Protein AF-A0A819N0F7-F1 (afdb_monomer_lite)

pLDDT: mean 74.87, std 22.51, range [22.89, 94.5]

Foldseek 3Di:
DDPPPDPDDDDPDDPVRLVQQLDWPDDAQDQDPVLRGRWTGGNPWTQCCVVQVLQAHSKTWDADQQAWTWIDHVVQQFIDTDDDDGRDPDADRNHDPPCSVVSVVVSVCSVCVPDCPPPPPDVPDPDDDDDGPSGDDDDDD

Radius of gyration: 17.84 Å; chains: 1; bounding box: 55×42×37 Å

Sequence (141 aa):
MSDVDDYKYKRLLNEQILKVAIKSNTPENEIDLVLQLPTKFGMGFLLMDQNFPSLAPGIFGHTGAGGSVGFAAPAKNFSFAYVMNRIETDTQSGIDVRYKSMLIKIADVLNNNNSSFHRRLSPYLFIFCSIVFLYQFPSSP

InterPro domains:
  IPR001466 Beta-lactamase-related [PF00144] (31-88)
  IPR012338 Beta-lactamase/transpeptidase-like [G3DSA:3.40.710.10] (2-113)
  IPR012338 Beta-lactamase/transpeptidase-like [SSF56601] (11-90)
  IPR052907 Beta-lactamase/esterase domain-containing protein [PTHR43319] (13-112)

Organism: NCBI:txid392030

Structure (mmCIF, N/CA/C/O backbone):
data_AF-A0A819N0F7-F1
#
_entry.id   AF-A0A819N0F7-F1
#
loop_
_atom_site.group_PDB
_atom_site.id
_atom_site.type_symbol
_atom_site.label_atom_id
_atom_site.label_alt_id
_atom_site.label_comp_id
_atom_site.label_asym_id
_atom_site.label_entity_id
_atom_site.label_seq_id
_atom_site.pdbx_PDB_ins_code
_atom_site.Cartn_x
_atom_site.Cartn_y
_atom_site.Cartn_z
_atom_site.occupancy
_atom_site.B_iso_or_equiv
_atom_site.auth_seq_id
_atom_site.auth_comp_id
_atom_site.auth_asym_id
_atom_site.auth_atom_id
_atom_site.pdbx_PDB_model_num
ATOM 1 N N . MET A 1 1 ? -39.097 -16.631 -8.395 1.00 39.03 1 MET A N 1
ATOM 2 C CA . MET A 1 1 ? -37.950 -16.202 -9.220 1.00 39.03 1 MET A CA 1
ATOM 3 C C . MET A 1 1 ? -37.630 -14.774 -8.807 1.00 39.03 1 MET A C 1
ATOM 5 O O . MET A 1 1 ? -38.124 -13.838 -9.416 1.00 39.03 1 MET A O 1
ATOM 9 N N . SER A 1 2 ? -36.952 -14.604 -7.678 1.00 48.06 2 SER A N 1
ATOM 10 C CA . SER A 1 2 ? -36.713 -13.288 -7.082 1.00 48.06 2 SER A CA 1
ATOM 11 C C . SER A 1 2 ? -35.368 -13.317 -6.376 1.00 48.06 2 SER A C 1
ATOM 13 O O . SER A 1 2 ? -35.330 -13.447 -5.165 1.00 48.06 2 SER A O 1
ATOM 15 N N . ASP A 1 3 ? -34.293 -13.244 -7.153 1.00 45.25 3 ASP A N 1
ATOM 16 C CA . ASP A 1 3 ? -32.942 -13.008 -6.640 1.00 45.25 3 ASP A CA 1
ATOM 17 C C . ASP A 1 3 ? -32.236 -12.054 -7.613 1.00 45.25 3 ASP A C 1
ATOM 19 O O . ASP A 1 3 ? -31.298 -12.403 -8.324 1.00 45.25 3 ASP A O 1
ATOM 23 N N . VAL A 1 4 ? -32.776 -10.838 -7.709 1.00 52.97 4 VAL A N 1
ATOM 24 C CA . VAL A 1 4 ? -32.067 -9.673 -8.250 1.00 52.97 4 VAL A CA 1
ATOM 25 C C . VAL A 1 4 ? -31.833 -8.747 -7.061 1.00 52.97 4 VAL A C 1
ATOM 27 O O . VAL A 1 4 ? -32.464 -7.703 -6.937 1.00 52.97 4 VAL A O 1
ATOM 30 N N . ASP A 1 5 ? -30.974 -9.176 -6.137 1.00 56.50 5 ASP A N 1
ATOM 31 C CA . ASP A 1 5 ? -30.411 -8.273 -5.137 1.00 56.50 5 ASP A CA 1
ATOM 32 C C . ASP A 1 5 ? -29.324 -7.440 -5.829 1.00 56.50 5 ASP A C 1
ATOM 34 O O . ASP A 1 5 ? -28.209 -7.904 -6.058 1.00 56.50 5 ASP A O 1
ATOM 38 N N . ASP A 1 6 ? -29.753 -6.256 -6.271 1.00 54.31 6 ASP A N 1
ATOM 39 C CA . ASP A 1 6 ? -29.156 -4.928 -6.082 1.00 54.31 6 ASP A CA 1
ATOM 40 C C . ASP A 1 6 ? -27.618 -4.810 -6.048 1.00 54.31 6 ASP A C 1
ATOM 42 O O . ASP A 1 6 ? -26.927 -5.587 -5.404 1.00 54.31 6 ASP A O 1
ATOM 46 N N . TYR A 1 7 ? -27.071 -3.757 -6.665 1.00 58.47 7 TYR A N 1
ATOM 47 C CA . TYR A 1 7 ? -25.644 -3.382 -6.774 1.00 58.47 7 TYR A CA 1
ATOM 48 C C . TYR A 1 7 ? -24.909 -3.138 -5.425 1.00 58.47 7 TYR A C 1
ATOM 50 O O . TYR A 1 7 ? -24.251 -2.117 -5.212 1.00 58.47 7 TYR A O 1
ATOM 58 N N . LYS A 1 8 ? -25.004 -4.067 -4.477 1.00 66.69 8 LYS A N 1
ATOM 59 C CA . LYS A 1 8 ? -24.558 -3.946 -3.097 1.00 66.69 8 LYS A CA 1
ATOM 60 C C . LYS A 1 8 ? -23.127 -4.449 -2.976 1.00 66.69 8 LYS A C 1
ATOM 62 O O . LYS A 1 8 ? -22.819 -5.621 -3.182 1.00 66.69 8 LYS A O 1
ATOM 67 N N . TYR A 1 9 ? -22.233 -3.542 -2.609 1.00 72.94 9 TYR A N 1
ATOM 68 C CA . TYR A 1 9 ? -20.862 -3.868 -2.237 1.00 72.94 9 TYR A CA 1
ATOM 69 C C . TYR A 1 9 ? -20.849 -4.886 -1.084 1.00 72.94 9 TYR A C 1
ATOM 71 O O . TYR A 1 9 ? -21.486 -4.698 -0.044 1.00 72.94 9 TYR A O 1
ATOM 79 N N . LYS A 1 10 ? -20.095 -5.977 -1.251 1.00 85.06 10 LYS A N 1
ATOM 80 C CA . LYS A 1 10 ? -19.885 -6.979 -0.201 1.00 85.06 10 LYS A CA 1
ATOM 81 C C . LYS A 1 10 ? -18.694 -6.565 0.658 1.00 85.06 10 LYS A C 1
ATOM 83 O O . LYS A 1 10 ? -17.564 -6.520 0.176 1.00 85.06 10 LYS A O 1
ATOM 88 N N . ARG A 1 11 ? -18.927 -6.284 1.943 1.00 85.00 11 ARG A N 1
ATOM 89 C CA . ARG A 1 11 ? -17.838 -6.032 2.899 1.00 85.00 11 ARG A CA 1
ATOM 90 C C . ARG A 1 11 ? -17.056 -7.332 3.113 1.00 85.00 11 ARG A C 1
ATOM 92 O O . ARG A 1 11 ? -17.605 -8.299 3.630 1.00 85.00 11 ARG A O 1
ATOM 99 N N . LEU A 1 12 ? -15.788 -7.340 2.698 1.00 88.75 12 LEU A N 1
ATOM 100 C CA . LEU A 1 12 ? -14.906 -8.508 2.822 1.00 88.75 12 LEU A CA 1
ATOM 101 C C . LEU A 1 12 ? -14.245 -8.602 4.200 1.00 88.75 12 LEU A C 1
ATOM 103 O O . LEU A 1 12 ? -14.126 -9.689 4.753 1.00 88.75 12 LEU A O 1
ATOM 107 N N . LEU A 1 13 ? -13.843 -7.461 4.763 1.00 87.12 13 LEU A N 1
ATOM 108 C CA . LEU A 1 13 ? -13.222 -7.367 6.082 1.00 87.12 13 LEU A CA 1
ATOM 109 C C . LEU A 1 13 ? -14.091 -6.496 6.985 1.00 87.12 13 LEU A C 1
ATOM 111 O O . LEU A 1 13 ? -14.512 -5.406 6.589 1.00 87.12 13 LEU A O 1
ATOM 115 N N . ASN A 1 14 ? -14.361 -6.963 8.204 1.00 90.19 14 ASN A N 1
ATOM 116 C CA . ASN A 1 14 ? -14.921 -6.098 9.239 1.00 90.19 14 ASN A CA 1
ATOM 117 C C . ASN A 1 14 ? -13.823 -5.169 9.797 1.00 90.19 14 ASN A C 1
ATOM 119 O O . ASN A 1 14 ? -12.633 -5.385 9.573 1.00 90.19 14 ASN A O 1
ATOM 123 N N . GLU A 1 15 ? -14.209 -4.127 10.529 1.00 89.00 15 GLU A N 1
ATOM 124 C CA . GLU A 1 15 ? -13.257 -3.122 11.026 1.00 89.00 15 GLU A CA 1
ATOM 125 C C . GLU A 1 15 ? -12.253 -3.668 12.040 1.00 89.00 15 GLU A C 1
ATOM 127 O O . GLU A 1 15 ? -11.120 -3.194 12.093 1.00 89.00 15 GLU A O 1
ATOM 132 N N . GLN A 1 16 ? -12.641 -4.668 12.831 1.00 93.19 16 GLN A N 1
ATOM 133 C CA . GLN A 1 16 ? -11.745 -5.297 13.799 1.00 93.19 16 GLN A CA 1
ATOM 134 C C . GLN A 1 16 ? -10.633 -6.065 13.077 1.00 93.19 16 GLN A C 1
ATOM 136 O O . GLN A 1 16 ? -9.457 -5.834 13.343 1.00 93.19 16 GLN A O 1
ATOM 141 N N . ILE A 1 17 ? -10.996 -6.908 12.108 1.00 92.81 17 ILE A N 1
ATOM 142 C CA . ILE A 1 17 ? -10.055 -7.669 11.280 1.00 92.81 17 ILE A CA 1
ATOM 143 C C . ILE A 1 17 ? -9.194 -6.717 10.456 1.00 92.81 17 ILE A C 1
ATOM 145 O O . ILE A 1 17 ? -7.988 -6.923 10.377 1.00 92.81 17 ILE A O 1
ATOM 149 N N . LEU A 1 18 ? -9.776 -5.653 9.896 1.00 90.88 18 LEU A N 1
ATOM 150 C CA . LEU A 1 18 ? -9.023 -4.647 9.153 1.00 90.88 18 LEU A CA 1
ATOM 151 C C . LEU A 1 18 ? -7.925 -4.024 10.022 1.00 90.88 18 LEU A C 1
ATOM 153 O O . LEU A 1 18 ? -6.773 -3.996 9.605 1.00 90.88 18 LEU A O 1
ATOM 157 N N . LYS A 1 19 ? -8.253 -3.590 11.247 1.00 92.06 19 LYS A N 1
ATOM 158 C CA . LYS A 1 19 ? -7.274 -3.016 12.187 1.00 92.06 19 LYS A CA 1
ATOM 159 C C . LYS A 1 19 ? -6.146 -3.990 12.527 1.00 92.06 19 LYS A C 1
ATOM 161 O O . LYS A 1 19 ? -5.002 -3.564 12.643 1.00 92.06 19 LYS A O 1
ATOM 166 N N . VAL A 1 20 ? -6.452 -5.280 12.676 1.00 94.50 20 VAL A N 1
ATOM 167 C CA . VAL A 1 20 ? -5.429 -6.311 12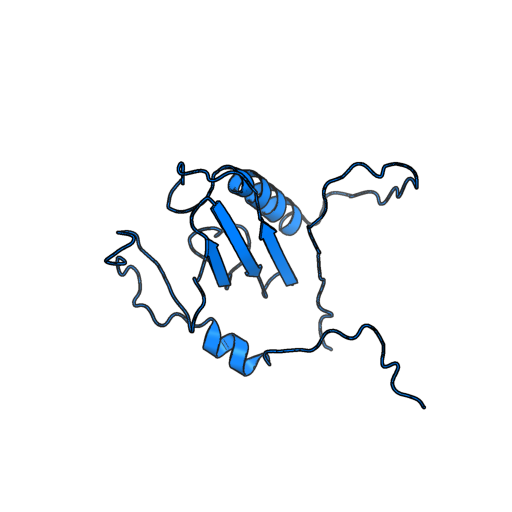.916 1.00 94.50 20 VAL A CA 1
ATOM 168 C C . VAL A 1 20 ? -4.583 -6.539 11.661 1.00 94.50 20 VAL A C 1
ATOM 170 O O . VAL A 1 20 ? -3.367 -6.655 11.762 1.00 94.50 20 VAL A O 1
ATOM 173 N N . ALA A 1 21 ? -5.195 -6.552 10.476 1.00 92.44 21 ALA A N 1
ATOM 174 C CA . ALA A 1 21 ? -4.509 -6.801 9.210 1.00 92.44 21 ALA A CA 1
ATOM 175 C C . ALA A 1 21 ? -3.529 -5.691 8.815 1.00 92.44 21 ALA A C 1
ATOM 177 O O . ALA A 1 21 ? -2.482 -5.987 8.246 1.00 92.44 21 ALA A O 1
ATOM 178 N N . ILE A 1 22 ? -3.840 -4.435 9.140 1.00 92.69 22 ILE A N 1
ATOM 179 C CA . ILE A 1 22 ? -3.002 -3.273 8.799 1.00 92.69 22 ILE A CA 1
ATOM 180 C C . ILE A 1 22 ? -2.014 -2.894 9.908 1.00 92.69 22 ILE A C 1
ATOM 182 O O . ILE A 1 22 ? -1.285 -1.914 9.780 1.00 92.69 22 ILE A O 1
ATOM 186 N N . LYS A 1 23 ? -1.988 -3.635 11.021 1.00 93.38 23 LYS A N 1
ATOM 187 C CA . LYS A 1 23 ? -1.005 -3.417 12.083 1.00 93.38 23 LYS A CA 1
ATOM 188 C C . LYS A 1 23 ? 0.375 -3.862 11.595 1.00 93.38 23 LYS A C 1
ATOM 190 O O . LYS A 1 23 ? 0.502 -4.959 11.060 1.00 93.38 23 LYS A O 1
ATOM 195 N N . SER A 1 24 ? 1.402 -3.037 11.823 1.00 93.75 24 SER A N 1
ATOM 196 C CA . SER A 1 24 ? 2.788 -3.408 11.506 1.00 93.75 24 SER A CA 1
ATOM 197 C C . SER A 1 24 ? 3.199 -4.649 12.294 1.00 93.75 24 SER A C 1
ATOM 199 O O . SER A 1 24 ? 3.138 -4.653 13.525 1.00 93.75 24 SER A O 1
ATOM 201 N N . ASN A 1 25 ? 3.635 -5.673 11.569 1.00 93.25 25 ASN A N 1
ATOM 202 C CA . ASN A 1 25 ? 4.281 -6.870 12.100 1.00 93.25 25 ASN A CA 1
ATOM 203 C C . ASN A 1 25 ? 5.807 -6.814 11.934 1.00 93.25 25 ASN A C 1
ATOM 205 O O . ASN A 1 25 ? 6.508 -7.683 12.444 1.00 93.25 25 ASN A O 1
ATOM 209 N N . THR A 1 26 ? 6.315 -5.788 11.250 1.00 91.12 26 THR A N 1
ATOM 210 C CA . THR A 1 26 ? 7.745 -5.503 11.126 1.00 91.12 26 THR A CA 1
ATOM 211 C C . THR A 1 26 ? 8.192 -4.540 12.238 1.00 91.12 26 THR A C 1
ATOM 213 O O . THR A 1 26 ? 7.488 -3.546 12.482 1.00 91.12 26 THR A O 1
ATOM 216 N N . PRO A 1 27 ? 9.326 -4.805 12.914 1.00 90.06 27 PRO A N 1
ATOM 217 C CA . PRO A 1 27 ? 10.041 -3.846 13.750 1.00 90.06 27 PRO A CA 1
ATOM 218 C C . PRO A 1 27 ? 10.239 -2.470 13.096 1.00 90.06 27 PRO A C 1
ATOM 220 O O . PRO A 1 27 ? 10.319 -2.321 11.875 1.00 90.06 27 PRO A O 1
ATOM 223 N N . GLU A 1 28 ? 10.321 -1.425 13.920 1.00 87.38 28 GLU A N 1
ATOM 224 C CA . GLU A 1 28 ? 10.563 -0.076 13.410 1.00 87.38 28 GLU A CA 1
ATOM 225 C C . GLU A 1 28 ? 11.963 0.060 12.808 1.00 87.38 28 GLU A C 1
ATOM 227 O O . GLU A 1 28 ? 12.951 -0.359 13.405 1.00 87.38 28 GLU A O 1
ATOM 232 N N . ASN A 1 29 ? 12.031 0.702 11.638 1.00 85.31 29 ASN A N 1
ATOM 233 C CA . ASN A 1 29 ? 13.262 0.973 10.889 1.00 85.31 29 ASN A CA 1
ATOM 234 C C . ASN A 1 29 ? 14.076 -0.276 10.515 1.00 85.31 29 ASN A C 1
ATOM 236 O O . ASN A 1 29 ? 15.259 -0.159 10.196 1.00 85.31 29 ASN A O 1
ATOM 240 N N . GLU A 1 30 ? 13.453 -1.456 10.514 1.00 90.12 30 GLU A N 1
ATOM 241 C CA . GLU A 1 30 ? 14.076 -2.654 9.966 1.00 90.12 30 GLU A CA 1
ATOM 242 C C . GLU A 1 30 ? 14.267 -2.504 8.456 1.00 90.12 30 GLU A C 1
ATOM 244 O O . GLU A 1 30 ? 13.356 -2.100 7.728 1.00 90.12 30 GLU A O 1
ATOM 249 N N . ILE A 1 31 ? 15.476 -2.819 7.996 1.00 91.31 31 ILE A N 1
ATOM 250 C CA . ILE A 1 31 ? 15.811 -2.841 6.578 1.00 91.31 31 ILE A CA 1
ATOM 251 C C . ILE A 1 31 ? 15.371 -4.182 6.009 1.00 91.31 31 ILE A C 1
ATOM 253 O O . ILE A 1 31 ? 15.839 -5.232 6.446 1.00 91.31 31 ILE A O 1
ATOM 257 N N . ASP A 1 32 ? 14.502 -4.137 5.005 1.00 89.94 32 ASP A N 1
ATOM 258 C CA . ASP A 1 32 ? 14.133 -5.328 4.254 1.00 89.94 32 ASP A CA 1
ATOM 259 C C . ASP A 1 32 ? 15.371 -5.878 3.528 1.00 89.94 32 ASP A C 1
ATOM 261 O O . ASP A 1 32 ? 16.045 -5.159 2.789 1.00 89.94 32 ASP A O 1
ATOM 265 N N . LEU A 1 33 ? 15.691 -7.155 3.742 1.00 92.50 33 LEU A N 1
ATOM 266 C CA . LEU A 1 33 ? 16.905 -7.777 3.201 1.00 92.50 33 LEU A CA 1
ATOM 267 C C . LEU A 1 33 ? 16.897 -7.917 1.672 1.00 92.50 33 LEU A C 1
ATOM 269 O O . LEU A 1 33 ? 17.956 -8.094 1.072 1.00 92.50 33 LEU A O 1
ATOM 273 N N . VAL A 1 34 ? 15.733 -7.860 1.030 1.00 89.81 34 VAL A N 1
ATOM 274 C CA . VAL A 1 34 ? 15.606 -7.971 -0.427 1.00 89.81 34 VAL A CA 1
ATOM 275 C C . VAL A 1 34 ? 15.525 -6.585 -1.051 1.00 89.81 34 VAL A C 1
ATOM 277 O O . VAL A 1 34 ? 16.267 -6.285 -1.983 1.00 89.81 34 VAL A O 1
ATOM 280 N N . LEU A 1 35 ? 14.654 -5.725 -0.525 1.00 85.25 35 LEU A N 1
ATOM 281 C CA . LEU A 1 35 ? 14.444 -4.372 -1.042 1.00 85.25 35 LEU A CA 1
ATOM 282 C C . LEU A 1 35 ? 15.540 -3.392 -0.607 1.00 85.25 35 LEU A C 1
ATOM 284 O O . LEU A 1 35 ? 15.666 -2.328 -1.209 1.00 85.25 35 LEU A O 1
ATOM 288 N N . GLN A 1 36 ? 16.325 -3.742 0.417 1.00 89.38 36 GLN A N 1
ATOM 289 C CA . GLN A 1 36 ? 17.420 -2.938 0.976 1.00 89.38 36 GLN A CA 1
ATOM 290 C C . GLN A 1 36 ? 16.969 -1.540 1.435 1.00 89.38 36 GLN A C 1
ATOM 292 O O . GLN A 1 36 ? 17.735 -0.577 1.427 1.00 89.38 36 GLN A O 1
ATOM 297 N N . LEU A 1 37 ? 15.703 -1.422 1.844 1.00 86.75 37 LEU A N 1
ATOM 298 C CA . LEU A 1 37 ? 15.059 -0.183 2.274 1.00 86.75 37 LEU A CA 1
ATOM 299 C C . LEU A 1 37 ? 14.18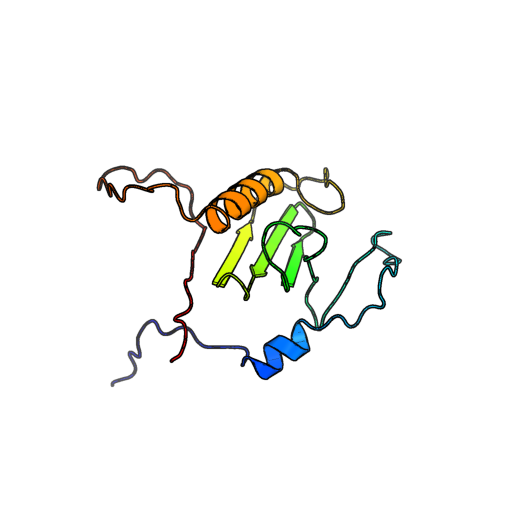7 -0.443 3.513 1.00 86.75 37 LEU A C 1
ATOM 301 O O . LEU A 1 37 ? 13.649 -1.549 3.652 1.00 86.75 37 LEU A O 1
ATOM 305 N N . PRO A 1 38 ? 13.996 0.557 4.398 1.00 88.88 38 PRO A N 1
ATOM 306 C CA . PRO A 1 38 ? 13.047 0.444 5.497 1.00 88.88 38 PRO A CA 1
ATOM 307 C C . PRO A 1 38 ? 11.645 0.180 4.950 1.00 88.88 38 PRO A C 1
ATOM 309 O O . PRO A 1 38 ? 11.105 0.998 4.204 1.00 88.88 38 PRO A O 1
ATOM 312 N N . THR A 1 39 ? 11.064 -0.964 5.303 1.00 88.56 39 THR A N 1
ATOM 313 C CA . THR A 1 39 ? 9.766 -1.392 4.771 1.00 88.56 39 THR A CA 1
ATOM 314 C C . THR A 1 39 ? 8.922 -1.963 5.901 1.00 88.56 39 THR A C 1
ATOM 316 O O . THR A 1 39 ? 9.422 -2.711 6.734 1.00 88.56 39 THR A O 1
ATOM 319 N N . LYS A 1 40 ? 7.636 -1.600 5.959 1.00 92.69 40 LYS A N 1
ATOM 320 C CA . LYS A 1 40 ? 6.712 -2.066 7.000 1.00 92.69 40 LYS A CA 1
ATOM 321 C C . LYS A 1 40 ? 5.609 -2.918 6.391 1.00 92.69 40 LYS A C 1
ATOM 323 O O . LYS A 1 40 ? 4.925 -2.472 5.470 1.00 92.69 40 LYS A O 1
ATOM 328 N N . PHE A 1 41 ? 5.388 -4.105 6.947 1.00 92.12 41 PHE A N 1
ATOM 329 C CA . PHE A 1 41 ? 4.338 -5.014 6.497 1.00 92.12 41 PHE A CA 1
ATOM 330 C C . PHE A 1 41 ? 3.309 -5.292 7.590 1.00 92.12 41 PHE A C 1
ATOM 332 O O . PHE A 1 41 ? 3.645 -5.469 8.761 1.00 92.12 41 PHE A O 1
ATOM 339 N N . GLY A 1 42 ? 2.043 -5.352 7.182 1.00 92.69 42 GLY A N 1
ATOM 340 C CA . GLY A 1 42 ? 0.960 -5.964 7.945 1.00 92.69 42 GLY A CA 1
ATOM 341 C C . GLY A 1 42 ? 0.739 -7.421 7.534 1.00 92.69 42 GLY A C 1
ATOM 342 O O . GLY A 1 42 ? 1.638 -8.095 7.030 1.00 92.69 42 GLY A O 1
ATOM 343 N N . MET A 1 43 ? -0.479 -7.930 7.708 1.00 93.06 43 MET A N 1
ATOM 344 C CA . MET A 1 43 ? -0.853 -9.271 7.244 1.00 93.06 43 MET A CA 1
ATOM 345 C C . MET A 1 43 ? -1.177 -9.255 5.744 1.00 93.06 43 MET A C 1
ATOM 347 O O . MET A 1 43 ? -2.337 -9.149 5.353 1.00 93.06 43 MET A O 1
ATOM 351 N N . GLY A 1 44 ? -0.140 -9.339 4.907 1.00 89.56 44 GLY A N 1
ATOM 352 C CA . GLY A 1 44 ? -0.272 -9.372 3.443 1.00 89.56 44 GLY A CA 1
ATOM 353 C C . GLY A 1 44 ? -0.396 -7.998 2.774 1.00 89.56 44 GLY A C 1
ATOM 354 O O . GLY A 1 44 ? -0.638 -7.927 1.573 1.00 89.56 44 GLY A O 1
ATOM 355 N N . PHE A 1 45 ? -0.209 -6.914 3.530 1.00 93.12 45 PHE A N 1
ATOM 356 C CA . PHE A 1 45 ? -0.227 -5.544 3.021 1.00 93.12 45 PHE A CA 1
ATOM 357 C C . PHE A 1 45 ? 1.103 -4.848 3.287 1.00 93.12 45 PHE A C 1
ATOM 359 O O . PHE A 1 45 ? 1.654 -4.950 4.383 1.00 93.12 45 PHE A O 1
ATOM 366 N N . LEU A 1 46 ? 1.568 -4.083 2.307 1.00 92.56 46 LEU A N 1
ATOM 367 C CA . LEU A 1 46 ? 2.603 -3.077 2.482 1.00 92.56 46 LEU A CA 1
ATOM 368 C C . LEU A 1 46 ? 1.981 -1.841 3.148 1.00 92.56 46 LEU A C 1
ATOM 370 O O . LEU A 1 46 ? 0.977 -1.310 2.661 1.00 92.56 46 LEU A O 1
ATOM 374 N N . LEU A 1 47 ? 2.570 -1.387 4.254 1.00 92.56 47 LEU A N 1
ATOM 375 C CA . LEU A 1 47 ? 2.164 -0.169 4.952 1.00 92.56 47 LEU A CA 1
ATOM 376 C C . LEU A 1 47 ? 2.927 1.015 4.363 1.00 92.56 47 LEU A C 1
ATOM 378 O O . LEU A 1 47 ? 4.146 1.111 4.483 1.00 92.56 47 LEU A O 1
ATOM 382 N N . MET A 1 48 ? 2.197 1.911 3.705 1.00 88.12 48 MET A N 1
ATOM 383 C CA . MET A 1 48 ? 2.764 2.968 2.859 1.00 88.12 48 MET A CA 1
ATOM 384 C C . MET A 1 48 ? 2.781 4.342 3.539 1.00 88.12 48 MET A C 1
ATOM 386 O O . MET A 1 48 ? 2.935 5.365 2.871 1.00 88.12 48 MET A O 1
ATOM 390 N N . ASP A 1 49 ? 2.631 4.385 4.863 1.00 83.00 49 ASP A N 1
ATOM 391 C CA . ASP A 1 49 ? 2.603 5.630 5.641 1.00 83.00 49 ASP A CA 1
ATOM 392 C C . ASP A 1 49 ? 3.861 6.483 5.426 1.00 83.00 49 ASP A C 1
ATOM 394 O O . ASP A 1 49 ? 3.789 7.706 5.335 1.00 83.00 49 ASP A O 1
ATOM 398 N N . GLN A 1 50 ? 5.021 5.833 5.295 1.00 81.50 50 GLN A N 1
ATOM 399 C CA . GLN A 1 50 ? 6.297 6.509 5.043 1.00 81.50 50 GLN A CA 1
ATOM 400 C C . GLN A 1 50 ? 6.451 6.957 3.584 1.00 81.50 50 GLN A C 1
ATOM 402 O O . GLN A 1 50 ? 7.139 7.938 3.309 1.00 81.50 50 GLN A O 1
ATOM 407 N N . ASN A 1 51 ? 5.797 6.267 2.647 1.00 81.94 51 ASN A N 1
ATOM 408 C CA . ASN A 1 51 ? 5.830 6.592 1.223 1.00 81.94 51 ASN A CA 1
ATOM 409 C C . ASN A 1 51 ? 4.951 7.811 0.903 1.00 81.94 51 ASN A C 1
ATOM 411 O O . ASN A 1 51 ? 5.306 8.615 0.040 1.00 81.94 51 ASN A O 1
ATOM 415 N N . PHE A 1 52 ? 3.820 7.960 1.605 1.00 82.38 52 PHE A N 1
ATOM 416 C CA . PHE A 1 52 ? 2.836 9.024 1.374 1.00 82.38 52 PHE A CA 1
ATOM 417 C C . PHE A 1 52 ? 2.387 9.720 2.673 1.00 82.38 52 PHE A C 1
ATOM 419 O O . PHE A 1 52 ? 1.187 9.773 2.956 1.00 82.38 52 PHE A O 1
ATOM 426 N N . PRO A 1 53 ? 3.311 10.329 3.440 1.00 81.81 53 PRO A N 1
ATOM 427 C CA . PRO A 1 53 ? 2.997 10.908 4.750 1.00 81.81 53 PRO A CA 1
ATOM 428 C C . PRO A 1 53 ? 1.966 12.044 4.677 1.00 81.81 53 PRO A C 1
ATOM 430 O O . PRO A 1 53 ? 1.195 12.258 5.607 1.00 81.81 53 PRO A O 1
ATOM 433 N N . SER A 1 54 ? 1.915 12.763 3.553 1.00 78.88 54 SER A N 1
ATOM 434 C CA . SER A 1 54 ? 0.981 13.873 3.328 1.00 78.88 54 SER A CA 1
ATOM 435 C C . SER A 1 54 ? -0.445 13.422 2.998 1.00 78.88 54 SER A C 1
ATOM 437 O O . SER A 1 54 ? -1.369 14.240 3.032 1.00 78.88 54 SER A O 1
ATOM 439 N N . LEU A 1 55 ? -0.643 12.147 2.641 1.00 81.94 55 LEU A N 1
ATOM 440 C CA . LEU A 1 55 ? -1.941 11.656 2.199 1.00 81.94 55 LEU A CA 1
ATOM 441 C C . LEU A 1 55 ? -2.833 11.319 3.391 1.00 81.94 55 LEU A C 1
ATOM 443 O O . LEU A 1 55 ? -3.882 11.935 3.521 1.00 81.94 55 LEU A O 1
ATOM 447 N N . ALA A 1 56 ? -2.455 10.376 4.249 1.00 81.56 56 ALA A N 1
ATOM 448 C CA . ALA A 1 56 ? -3.201 9.991 5.448 1.00 81.56 56 ALA A CA 1
ATOM 449 C C . ALA A 1 56 ? -2.353 9.045 6.317 1.00 81.56 56 ALA A C 1
ATOM 451 O O . ALA A 1 56 ? -1.476 8.377 5.779 1.00 81.56 56 ALA A O 1
ATOM 452 N N . PRO A 1 57 ? -2.629 8.920 7.625 1.00 85.62 57 PRO A N 1
ATOM 453 C CA . PRO A 1 57 ? -2.105 7.813 8.417 1.00 85.62 57 PRO A CA 1
ATOM 454 C C . PRO A 1 57 ? -2.874 6.507 8.143 1.00 85.62 57 PRO A C 1
ATOM 456 O O . PRO A 1 57 ? -4.077 6.527 7.862 1.00 85.62 57 PRO A O 1
ATOM 459 N N . GLY A 1 58 ? -2.199 5.368 8.297 1.00 86.56 58 GLY A N 1
ATOM 460 C CA . GLY A 1 58 ? -2.772 4.028 8.167 1.00 86.56 58 GLY A CA 1
ATOM 461 C C . GLY A 1 58 ? -3.020 3.597 6.721 1.00 86.56 58 GLY A C 1
ATOM 462 O O . GLY A 1 58 ? -4.009 2.913 6.451 1.00 86.56 58 GLY A O 1
ATOM 463 N N . ILE A 1 59 ? -2.173 4.025 5.785 1.00 91.31 59 ILE A N 1
ATOM 464 C CA . ILE A 1 59 ? -2.258 3.640 4.376 1.00 91.31 59 ILE A CA 1
ATOM 465 C C . ILE A 1 59 ? -1.711 2.229 4.209 1.00 91.31 59 ILE A C 1
ATOM 467 O O . ILE A 1 59 ? -0.568 1.940 4.563 1.00 91.31 59 ILE A O 1
ATOM 471 N N . PHE A 1 60 ? -2.510 1.363 3.594 1.00 93.12 60 PHE A N 1
ATOM 472 C CA . PHE A 1 60 ? -2.132 -0.022 3.338 1.00 93.12 60 PHE A CA 1
ATOM 473 C C . PHE A 1 60 ? -2.476 -0.430 1.904 1.00 93.12 60 PHE A C 1
ATOM 475 O O . PHE A 1 60 ? -3.477 0.014 1.336 1.00 93.12 60 PHE A O 1
ATOM 482 N N . GLY A 1 61 ? -1.647 -1.283 1.309 1.00 92.69 61 GLY A N 1
ATOM 483 C CA . GLY A 1 61 ? -1.810 -1.700 -0.079 1.00 92.69 61 GLY A CA 1
ATOM 484 C C . GLY A 1 61 ? -0.657 -2.556 -0.582 1.00 92.69 61 GLY A C 1
ATOM 485 O O . GLY A 1 61 ? -0.062 -3.306 0.184 1.00 92.69 61 GLY A O 1
ATOM 486 N N . HIS A 1 62 ? -0.331 -2.438 -1.869 1.00 92.75 62 HIS A N 1
ATOM 487 C CA . HIS A 1 62 ? 0.875 -3.025 -2.450 1.00 92.75 62 HIS A CA 1
ATOM 488 C C . HIS A 1 62 ? 1.327 -2.279 -3.718 1.00 92.75 62 HIS A C 1
ATOM 490 O O . HIS A 1 62 ? 0.498 -1.797 -4.495 1.00 92.75 62 HIS A O 1
ATOM 496 N N . THR A 1 63 ? 2.641 -2.201 -3.943 1.00 90.00 63 THR A N 1
ATOM 497 C CA . THR A 1 63 ? 3.243 -1.797 -5.226 1.00 90.00 63 THR A CA 1
ATOM 498 C C . THR A 1 63 ? 3.606 -3.037 -6.045 1.00 90.00 63 THR A C 1
ATOM 500 O O . THR A 1 63 ? 4.051 -4.044 -5.507 1.00 90.00 63 THR A O 1
ATOM 503 N N . GLY A 1 64 ? 3.384 -3.011 -7.352 1.00 88.00 64 GLY A N 1
ATOM 504 C CA . GLY A 1 64 ? 3.733 -4.103 -8.256 1.00 88.00 64 GLY A CA 1
ATOM 505 C C . GLY A 1 64 ? 4.974 -3.771 -9.072 1.00 88.00 64 GLY A C 1
ATOM 506 O O . GLY A 1 64 ? 5.197 -2.616 -9.449 1.00 88.00 64 GLY A O 1
ATOM 507 N N . ALA A 1 65 ? 5.765 -4.802 -9.371 1.00 85.31 65 ALA A N 1
ATOM 508 C CA . ALA A 1 65 ? 6.921 -4.676 -10.247 1.00 85.31 65 ALA A CA 1
ATOM 509 C C . ALA A 1 65 ? 6.517 -4.047 -11.591 1.00 85.31 65 ALA A C 1
ATOM 511 O O . ALA A 1 65 ? 5.515 -4.419 -12.202 1.00 85.31 65 ALA A O 1
ATOM 512 N N . GLY A 1 66 ? 7.299 -3.063 -12.028 1.00 85.50 66 GLY A N 1
ATOM 513 C CA . GLY A 1 66 ? 7.051 -2.280 -13.234 1.00 85.50 66 GLY A CA 1
ATOM 514 C C . GLY A 1 66 ? 6.236 -1.007 -13.032 1.00 85.50 66 GLY A C 1
ATOM 515 O O . GLY A 1 66 ? 6.169 -0.226 -13.984 1.00 85.50 66 GLY A O 1
ATOM 516 N N . GLY A 1 67 ? 5.666 -0.790 -11.832 1.00 88.25 67 GLY A N 1
ATOM 517 C CA . GLY A 1 67 ? 5.114 0.498 -11.384 1.00 88.25 67 GLY A CA 1
ATOM 518 C C . GLY A 1 67 ? 3.604 0.556 -11.115 1.00 88.25 67 GLY A C 1
ATOM 519 O O . GLY A 1 67 ? 3.033 1.644 -11.092 1.00 88.25 67 GLY A O 1
ATOM 520 N N . SER A 1 68 ? 2.923 -0.584 -10.972 1.00 91.19 68 SER A N 1
ATOM 521 C CA . SER A 1 68 ? 1.501 -0.590 -10.615 1.00 91.19 68 SER A CA 1
ATOM 522 C C . SER A 1 68 ? 1.365 -0.355 -9.117 1.00 91.19 68 SER A C 1
ATOM 524 O O . SER A 1 68 ? 2.256 -0.705 -8.347 1.00 91.19 68 SER A O 1
ATOM 526 N N . VAL A 1 69 ? 0.244 0.183 -8.662 1.00 92.19 69 VAL A N 1
ATOM 527 C CA . VAL A 1 69 ? 0.002 0.338 -7.225 1.00 92.19 69 VAL A CA 1
ATOM 528 C C . VAL A 1 69 ? -1.482 0.248 -6.923 1.00 92.19 69 VAL A C 1
ATOM 530 O O . VAL A 1 69 ? -2.309 0.688 -7.716 1.00 92.19 69 VAL A O 1
ATOM 533 N N . GLY A 1 70 ? -1.822 -0.313 -5.770 1.00 92.62 70 GLY A N 1
ATOM 534 C CA . GLY A 1 70 ? -3.168 -0.276 -5.218 1.00 92.62 70 GLY A CA 1
ATOM 535 C C . GLY A 1 70 ? -3.096 -0.102 -3.711 1.00 92.62 70 GLY A C 1
ATOM 536 O O . GLY A 1 70 ? -2.382 -0.854 -3.052 1.00 92.62 70 GLY A O 1
ATOM 537 N N . PHE A 1 71 ? -3.805 0.880 -3.161 1.00 92.69 71 PHE A N 1
ATOM 538 C CA . PHE A 1 71 ? -3.860 1.099 -1.717 1.00 92.69 71 PH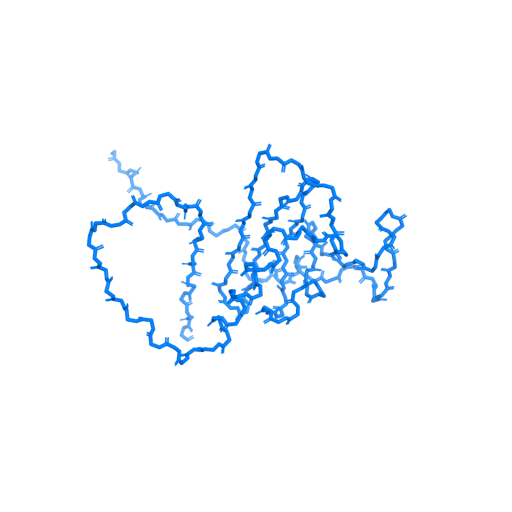E A CA 1
ATOM 539 C C . PHE A 1 71 ? -5.172 1.752 -1.272 1.00 92.69 71 PHE A C 1
ATOM 541 O O . PHE A 1 71 ? -5.914 2.342 -2.064 1.00 92.69 71 PHE A O 1
ATOM 548 N N . ALA A 1 72 ? -5.428 1.680 0.030 1.00 91.94 72 ALA A N 1
ATOM 549 C CA . ALA A 1 72 ? -6.521 2.363 0.700 1.00 91.94 72 ALA A CA 1
ATOM 550 C C . ALA A 1 72 ? -6.005 3.208 1.873 1.00 91.94 72 ALA A C 1
ATOM 552 O O . ALA A 1 72 ? -5.039 2.855 2.545 1.00 91.94 72 ALA A O 1
ATOM 553 N N . ALA A 1 73 ? -6.686 4.324 2.113 1.00 90.56 73 ALA A N 1
ATOM 554 C CA . ALA A 1 73 ? -6.463 5.274 3.191 1.00 90.56 73 ALA A CA 1
ATOM 555 C C . ALA A 1 73 ? -7.770 5.423 3.997 1.00 90.56 73 ALA A C 1
ATOM 557 O O . ALA A 1 73 ? -8.574 6.323 3.717 1.00 90.56 73 ALA A O 1
ATOM 558 N N . PRO A 1 74 ? -8.016 4.549 4.994 1.00 86.88 74 PRO A N 1
ATOM 559 C CA . PRO A 1 74 ? -9.258 4.547 5.769 1.00 86.88 74 PRO A CA 1
ATOM 560 C C . PRO A 1 74 ? -9.542 5.875 6.465 1.00 86.88 74 PRO A C 1
ATOM 562 O O . PRO A 1 74 ? -10.683 6.316 6.488 1.00 86.88 74 PRO A O 1
ATOM 565 N N . ALA A 1 75 ? -8.506 6.555 6.969 1.00 86.31 75 ALA A N 1
ATOM 566 C CA . ALA A 1 75 ? -8.656 7.826 7.679 1.00 86.31 75 ALA A CA 1
ATOM 567 C C . ALA A 1 75 ? -9.265 8.947 6.816 1.00 86.31 75 ALA A C 1
ATOM 569 O O . ALA A 1 75 ? -9.803 9.910 7.355 1.00 86.31 75 ALA A O 1
ATOM 570 N N . LYS A 1 76 ? -9.197 8.825 5.483 1.00 84.94 76 LYS A N 1
ATOM 571 C CA . LYS A 1 76 ? -9.766 9.787 4.531 1.00 84.94 76 LYS A CA 1
ATOM 572 C C . LYS A 1 76 ? -10.852 9.205 3.635 1.00 84.94 76 LYS A C 1
ATOM 574 O O . LYS A 1 76 ? -11.291 9.895 2.720 1.00 84.94 76 LYS A O 1
ATOM 579 N N . ASN A 1 77 ? -11.277 7.960 3.869 1.00 85.62 77 ASN A N 1
ATOM 580 C CA . ASN A 1 77 ? -12.208 7.253 2.986 1.00 85.62 77 ASN A CA 1
ATOM 581 C C . ASN A 1 77 ? -11.780 7.345 1.514 1.00 85.62 77 ASN A C 1
ATOM 583 O O . ASN A 1 77 ? -12.564 7.675 0.630 1.00 85.62 77 ASN A O 1
ATOM 587 N N . PHE A 1 78 ? -10.493 7.118 1.267 1.00 86.88 78 PHE A N 1
ATOM 588 C CA . PHE A 1 78 ? -9.899 7.261 -0.052 1.00 86.88 78 PHE A CA 1
ATOM 589 C C . PHE A 1 78 ? -9.209 5.962 -0.450 1.00 86.88 78 PHE A C 1
ATOM 591 O O . PHE A 1 78 ? -8.565 5.312 0.369 1.00 86.88 78 PHE A O 1
ATOM 598 N N . SER A 1 79 ? -9.322 5.587 -1.717 1.00 90.62 79 SER A N 1
ATOM 599 C CA . SER A 1 79 ? -8.603 4.456 -2.296 1.00 90.62 79 SER A CA 1
ATOM 600 C C . SER A 1 79 ? -8.073 4.843 -3.662 1.00 90.62 79 SER A C 1
ATOM 602 O O . SER A 1 79 ? -8.731 5.579 -4.399 1.00 90.62 79 SER A O 1
ATOM 604 N N . PHE A 1 80 ? -6.905 4.321 -4.010 1.00 92.19 80 PHE A N 1
ATOM 605 C CA . PHE A 1 80 ? -6.246 4.617 -5.269 1.00 92.19 80 PHE A CA 1
ATOM 606 C C . PHE A 1 80 ? -5.683 3.345 -5.882 1.00 92.19 80 PHE A C 1
ATOM 608 O O . PHE A 1 80 ? -5.112 2.506 -5.185 1.00 92.19 80 PHE A O 1
ATOM 615 N N . ALA A 1 81 ? -5.823 3.230 -7.198 1.00 93.38 81 ALA A N 1
ATOM 616 C CA . ALA A 1 81 ? -5.187 2.189 -7.977 1.00 93.38 81 ALA A CA 1
ATOM 617 C C . ALA A 1 81 ? -4.653 2.785 -9.277 1.00 93.38 81 ALA A C 1
ATOM 619 O O . ALA A 1 81 ? -5.326 3.579 -9.932 1.00 93.38 81 ALA A O 1
ATOM 620 N N . TYR A 1 82 ? -3.449 2.377 -9.651 1.00 92.25 82 TYR A N 1
ATOM 621 C CA . TYR A 1 82 ? -2.818 2.733 -10.907 1.00 92.25 82 TYR A CA 1
ATOM 622 C C . TYR A 1 82 ? -2.249 1.475 -11.555 1.00 92.25 82 TYR A C 1
ATOM 624 O O . TYR A 1 82 ? -1.512 0.704 -10.935 1.00 92.25 82 TYR A O 1
ATOM 632 N N . VAL A 1 83 ? -2.622 1.283 -12.815 1.00 93.56 83 VAL A N 1
ATOM 633 C CA . VAL A 1 83 ? -2.197 0.178 -13.672 1.00 93.56 83 VAL A CA 1
ATOM 634 C C . VAL A 1 83 ? -1.790 0.741 -15.023 1.00 93.56 83 VAL A C 1
ATOM 636 O O . VAL A 1 83 ? -2.308 1.763 -15.474 1.00 93.56 83 VAL A O 1
ATOM 639 N N . MET A 1 84 ? -0.852 0.077 -15.678 1.00 91.44 84 MET A N 1
ATOM 640 C CA . MET A 1 84 ? -0.226 0.567 -16.895 1.00 91.44 84 MET A CA 1
ATOM 641 C C . MET A 1 84 ? 0.349 -0.598 -17.691 1.00 91.44 84 MET A C 1
ATOM 643 O O . MET A 1 84 ? 0.685 -1.643 -17.143 1.00 91.44 84 MET A O 1
ATOM 647 N N . ASN A 1 85 ? 0.480 -0.394 -19.000 1.00 93.19 85 ASN A N 1
ATOM 648 C CA . ASN A 1 85 ? 0.964 -1.416 -19.931 1.00 93.19 85 ASN A CA 1
ATOM 649 C C . ASN A 1 85 ? 2.458 -1.266 -20.276 1.00 93.19 85 ASN A C 1
ATOM 651 O O . ASN A 1 85 ? 3.009 -2.018 -21.070 1.00 93.19 85 ASN A O 1
ATOM 655 N N . ARG A 1 86 ? 3.124 -0.254 -19.712 1.00 89.06 86 ARG A N 1
ATOM 656 C CA . ARG A 1 86 ? 4.557 -0.026 -19.897 1.00 89.06 86 ARG A CA 1
ATOM 657 C C . ARG A 1 86 ? 5.254 -0.117 -18.552 1.00 89.06 86 ARG A C 1
ATOM 659 O O . ARG A 1 86 ? 4.988 0.701 -17.668 1.00 89.06 86 ARG A O 1
ATOM 666 N N . ILE A 1 87 ? 6.147 -1.094 -18.444 1.00 86.50 87 ILE A N 1
ATOM 667 C CA . ILE A 1 87 ? 7.057 -1.247 -17.312 1.00 86.50 87 ILE A CA 1
ATOM 668 C C . ILE A 1 87 ? 7.973 -0.028 -17.275 1.00 86.50 87 ILE A C 1
ATOM 670 O O . ILE A 1 87 ? 8.555 0.349 -18.293 1.00 86.50 87 ILE A O 1
ATOM 674 N N . GLU A 1 88 ? 8.062 0.577 -16.101 1.00 82.62 88 GLU A N 1
ATOM 675 C CA . GLU A 1 88 ? 9.088 1.550 -15.766 1.00 82.62 88 GLU A CA 1
ATOM 676 C C . GLU A 1 88 ? 9.964 0.949 -14.668 1.00 82.62 88 GLU A C 1
ATOM 678 O O . GLU A 1 88 ? 9.466 0.286 -13.754 1.00 82.62 88 GLU A O 1
ATOM 683 N N . THR A 1 89 ? 11.272 1.130 -14.801 1.00 77.75 89 THR A N 1
ATOM 684 C CA . THR A 1 89 ? 12.258 0.668 -13.816 1.00 77.75 89 THR A CA 1
ATOM 685 C C . THR A 1 89 ? 12.775 1.814 -12.964 1.00 77.75 89 THR A C 1
ATOM 687 O O . THR A 1 89 ? 13.325 1.569 -11.891 1.00 77.75 89 THR A O 1
ATOM 690 N N . ASP A 1 90 ? 12.588 3.054 -13.420 1.00 74.94 90 ASP A N 1
ATOM 691 C CA . ASP A 1 90 ? 12.907 4.231 -12.629 1.00 74.94 90 ASP A CA 1
ATOM 692 C C . ASP A 1 90 ? 11.895 4.397 -11.486 1.00 74.94 90 ASP A C 1
ATOM 694 O O . ASP A 1 90 ? 10.747 4.819 -11.666 1.00 74.94 90 ASP A O 1
ATOM 698 N N . THR A 1 91 ? 12.327 4.012 -10.287 1.00 73.06 91 THR A N 1
ATOM 699 C CA . THR A 1 91 ? 11.560 4.193 -9.057 1.00 73.06 91 THR A CA 1
ATOM 700 C C . THR A 1 91 ? 12.339 5.085 -8.106 1.00 73.06 91 THR A C 1
ATOM 702 O O . THR A 1 91 ? 13.524 4.880 -7.849 1.00 73.06 91 THR A O 1
ATOM 705 N N . GLN A 1 92 ? 11.657 6.068 -7.528 1.00 73.25 92 GLN A N 1
ATOM 706 C CA . GLN A 1 92 ? 12.232 6.912 -6.494 1.00 73.25 92 GLN A CA 1
ATOM 707 C C . GLN A 1 92 ? 11.813 6.357 -5.133 1.00 73.25 92 GLN A C 1
ATOM 709 O O . GLN A 1 92 ? 10.648 6.470 -4.749 1.00 73.25 92 GLN A O 1
ATOM 714 N N . SER A 1 93 ? 12.756 5.735 -4.420 1.00 71.00 93 SER A N 1
ATOM 715 C CA . SER A 1 93 ? 12.500 5.061 -3.134 1.00 71.00 93 SER A CA 1
ATOM 716 C C . SER A 1 93 ? 11.420 3.969 -3.231 1.00 71.00 93 SER A C 1
ATOM 718 O O . SER A 1 93 ? 10.548 3.871 -2.370 1.00 71.00 93 SER A O 1
ATOM 720 N N . GLY A 1 94 ? 11.432 3.187 -4.318 1.00 73.75 94 GLY A N 1
ATOM 721 C CA . GLY A 1 94 ? 10.451 2.120 -4.562 1.00 73.75 94 GLY A CA 1
ATOM 722 C C . GLY A 1 94 ? 9.071 2.603 -5.029 1.00 73.75 94 GLY A C 1
ATOM 723 O O . GLY A 1 94 ? 8.135 1.808 -5.098 1.00 73.75 94 GLY A O 1
ATOM 724 N N . ILE A 1 95 ? 8.927 3.894 -5.353 1.00 81.56 95 ILE A N 1
ATOM 725 C CA . ILE A 1 95 ? 7.687 4.501 -5.853 1.00 81.56 95 ILE A CA 1
ATOM 726 C C . ILE A 1 95 ? 7.878 4.922 -7.310 1.00 81.56 95 ILE A C 1
ATOM 728 O O . ILE A 1 95 ? 8.844 5.613 -7.637 1.00 81.56 95 ILE A O 1
ATOM 732 N N . ASP A 1 96 ? 6.934 4.565 -8.178 1.00 86.38 96 ASP A N 1
ATOM 733 C CA . ASP A 1 96 ? 6.944 5.016 -9.569 1.00 86.38 96 ASP A CA 1
ATOM 734 C C . ASP A 1 96 ? 6.675 6.528 -9.671 1.00 86.38 96 ASP A C 1
ATOM 736 O O . ASP A 1 96 ? 5.733 7.077 -9.082 1.00 86.38 96 ASP A O 1
ATOM 740 N N . VAL A 1 97 ? 7.496 7.212 -10.462 1.00 85.88 97 VAL A N 1
ATOM 741 C CA . VAL A 1 97 ? 7.436 8.667 -10.648 1.00 85.88 97 VAL A CA 1
ATOM 742 C C . VAL A 1 97 ? 6.131 9.146 -11.300 1.00 85.88 97 VAL A C 1
ATOM 744 O O . VAL A 1 97 ? 5.692 10.272 -11.042 1.00 85.88 97 VAL A O 1
ATOM 747 N N . ARG A 1 98 ? 5.469 8.301 -12.103 1.00 87.38 98 ARG A N 1
ATOM 748 C CA . ARG A 1 98 ? 4.285 8.658 -12.903 1.00 87.38 98 ARG A CA 1
ATOM 749 C C . ARG A 1 98 ? 3.080 8.969 -12.030 1.00 87.38 98 ARG A C 1
ATOM 751 O O . ARG A 1 98 ? 2.421 9.988 -12.237 1.00 87.38 98 ARG A O 1
ATOM 758 N N . TYR A 1 99 ? 2.813 8.136 -11.026 1.00 87.19 99 TYR A N 1
ATOM 759 C CA . TYR A 1 99 ? 1.692 8.363 -10.113 1.00 87.19 99 TYR A CA 1
ATOM 760 C C . TYR A 1 99 ? 2.083 9.196 -8.887 1.00 87.19 99 TYR A C 1
ATOM 762 O O . TYR A 1 99 ? 1.204 9.760 -8.237 1.00 87.19 99 TYR A O 1
ATOM 770 N N . LYS A 1 100 ? 3.379 9.350 -8.577 1.00 86.25 100 LYS A N 1
ATOM 771 C CA . LYS A 1 100 ? 3.839 10.164 -7.440 1.00 86.25 100 LYS A CA 1
ATOM 772 C C . LYS A 1 100 ? 3.322 11.603 -7.507 1.00 86.25 100 LYS A C 1
ATOM 774 O O . LYS A 1 100 ? 2.766 12.107 -6.534 1.00 86.25 100 LYS A O 1
ATOM 779 N N . SER A 1 101 ? 3.456 12.251 -8.666 1.00 83.50 101 SER A N 1
ATOM 780 C CA . SER A 1 101 ? 2.971 13.626 -8.864 1.00 83.50 101 SER A CA 1
ATOM 781 C C . SER A 1 101 ? 1.445 13.741 -8.742 1.00 83.50 101 SER A C 1
ATOM 783 O O . SER A 1 101 ? 0.938 14.736 -8.221 1.00 83.50 101 SER A O 1
ATOM 785 N N . MET A 1 102 ? 0.709 12.710 -9.172 1.00 88.25 102 MET A N 1
ATOM 786 C CA . MET A 1 102 ? -0.747 12.640 -9.034 1.00 88.25 102 MET A CA 1
ATOM 787 C C . MET A 1 102 ? -1.150 12.530 -7.564 1.00 88.25 102 MET A C 1
ATOM 789 O O . MET A 1 102 ? -2.023 13.268 -7.118 1.00 88.25 102 MET A O 1
ATOM 793 N N . LEU A 1 103 ? -0.486 11.657 -6.802 1.00 88.00 103 LEU A N 1
ATOM 794 C CA . LEU A 1 103 ? -0.779 11.447 -5.386 1.00 88.00 103 LEU A CA 1
ATOM 795 C C . LEU A 1 103 ? -0.498 12.681 -4.532 1.00 88.00 103 LEU A C 1
ATOM 797 O O . LEU A 1 103 ? -1.281 12.959 -3.630 1.00 88.00 103 LEU A O 1
ATOM 801 N N . ILE A 1 104 ? 0.554 13.447 -4.835 1.00 86.44 104 ILE A N 1
ATOM 802 C CA . ILE A 1 104 ? 0.826 14.725 -4.156 1.00 86.44 104 ILE A CA 1
ATOM 803 C C . ILE A 1 104 ? -0.339 15.694 -4.374 1.00 86.44 104 ILE A C 1
ATOM 805 O O . ILE A 1 104 ? -0.909 16.197 -3.411 1.00 86.44 104 ILE A O 1
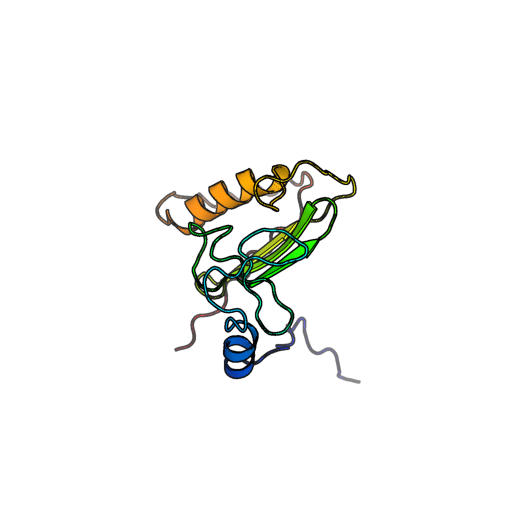ATOM 809 N N . LYS A 1 105 ? -0.771 15.883 -5.627 1.00 87.56 105 LYS A N 1
ATOM 810 C CA . LYS A 1 105 ? -1.909 16.762 -5.935 1.00 87.56 105 LYS A CA 1
ATOM 811 C C . LYS A 1 105 ? -3.207 16.278 -5.293 1.00 87.56 105 LYS A C 1
ATOM 813 O O . LYS A 1 105 ? -3.988 17.087 -4.806 1.00 87.56 105 LYS A O 1
ATOM 818 N N . ILE A 1 106 ? -3.450 14.968 -5.288 1.00 88.62 106 ILE A N 1
ATOM 819 C CA . ILE A 1 106 ? -4.618 14.387 -4.620 1.00 88.62 106 ILE A CA 1
ATOM 820 C C . ILE A 1 106 ? -4.549 14.647 -3.113 1.00 88.62 106 ILE A C 1
ATOM 822 O O . ILE A 1 106 ? -5.549 15.050 -2.529 1.00 88.62 106 ILE A O 1
ATOM 826 N N . ALA A 1 107 ? -3.385 14.466 -2.486 1.00 86.94 107 ALA A N 1
ATOM 827 C CA . ALA A 1 107 ? -3.195 14.773 -1.075 1.00 86.94 107 ALA A CA 1
ATOM 828 C C . ALA A 1 107 ? -3.487 16.251 -0.785 1.00 86.94 107 ALA A C 1
ATOM 830 O O . ALA A 1 107 ? -4.224 16.538 0.157 1.00 86.94 107 ALA A O 1
ATOM 831 N N . ASP A 1 108 ? -3.000 17.169 -1.622 1.00 87.50 108 ASP A N 1
ATOM 832 C CA . ASP A 1 108 ? -3.280 18.602 -1.497 1.00 87.50 108 ASP A CA 1
ATOM 833 C C . ASP A 1 108 ? -4.779 18.898 -1.587 1.00 87.50 108 ASP A C 1
ATOM 835 O O . ASP A 1 108 ? -5.308 19.623 -0.748 1.00 87.50 108 ASP A O 1
ATOM 839 N N . VAL A 1 109 ? -5.490 18.310 -2.555 1.00 86.25 109 VAL A N 1
ATOM 840 C CA . VAL A 1 109 ? -6.946 18.482 -2.703 1.00 86.25 109 VAL A CA 1
ATOM 841 C C . VAL A 1 109 ? -7.696 17.925 -1.493 1.00 86.25 109 VAL A C 1
ATOM 843 O O . VAL A 1 109 ? -8.589 18.587 -0.972 1.00 86.25 109 VAL A O 1
ATOM 846 N N . LEU A 1 110 ? -7.316 16.738 -1.014 1.00 84.56 110 LEU A N 1
ATOM 847 C CA . LEU A 1 110 ? -7.940 16.106 0.151 1.00 84.56 110 LEU A CA 1
ATOM 848 C C . LEU A 1 110 ? -7.645 16.851 1.464 1.00 84.56 110 LEU A C 1
ATOM 850 O O . LEU A 1 110 ? -8.391 16.698 2.428 1.00 84.56 110 LEU A O 1
ATOM 854 N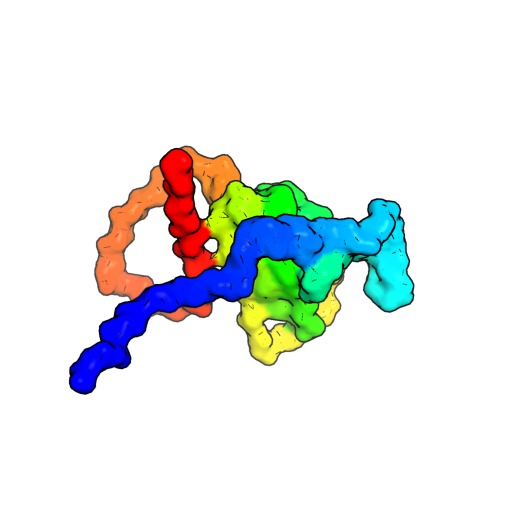 N . ASN A 1 111 ? -6.544 17.605 1.535 1.00 83.62 111 ASN A N 1
ATOM 855 C CA . ASN A 1 111 ? -6.170 18.412 2.699 1.00 83.62 111 ASN A CA 1
ATOM 856 C C . ASN A 1 111 ? -6.776 19.827 2.656 1.00 83.62 111 ASN A C 1
ATOM 858 O O . ASN A 1 111 ? -7.144 20.369 3.695 1.00 83.62 111 ASN A O 1
ATOM 862 N N . ASN A 1 112 ? -6.914 20.424 1.470 1.00 78.94 112 ASN A N 1
ATOM 863 C CA . ASN A 1 112 ? -7.318 21.819 1.280 1.00 78.94 112 ASN A CA 1
ATOM 864 C C . ASN A 1 112 ? -8.813 21.965 0.946 1.00 78.94 112 ASN A C 1
ATOM 866 O O . ASN A 1 112 ? -9.148 22.561 -0.076 1.00 78.94 112 ASN A O 1
ATOM 870 N N . ASN A 1 113 ? -9.717 21.482 1.809 1.00 60.47 113 ASN A N 1
ATOM 871 C CA . ASN A 1 113 ? -11.192 21.479 1.648 1.00 60.47 113 ASN A CA 1
ATOM 872 C C . ASN A 1 113 ? -11.890 22.851 1.372 1.00 60.47 113 ASN A C 1
ATOM 874 O O . ASN A 1 113 ? -13.106 22.952 1.494 1.00 60.47 113 ASN A O 1
ATOM 878 N N . ASN A 1 114 ? -11.164 23.900 0.969 1.00 50.06 114 ASN A N 1
ATOM 879 C CA . ASN A 1 114 ? -11.636 25.258 0.680 1.00 50.06 114 ASN A CA 1
ATOM 880 C C . ASN A 1 114 ? -11.386 25.735 -0.766 1.00 50.06 114 ASN A C 1
ATOM 882 O O . ASN A 1 114 ? -11.400 26.938 -1.018 1.00 50.06 114 ASN A O 1
ATOM 886 N N . SER A 1 115 ? -11.168 24.849 -1.740 1.00 44.72 115 SER A N 1
ATOM 887 C CA . SER A 1 115 ? -11.278 25.261 -3.147 1.00 44.72 115 SER A CA 1
ATOM 888 C C . SER A 1 115 ? -12.667 24.910 -3.657 1.00 44.72 115 SER A C 1
ATOM 890 O O . SER A 1 115 ? -13.048 23.746 -3.739 1.00 44.72 115 SER A O 1
ATOM 892 N N . SER A 1 116 ? -13.446 25.947 -3.955 1.00 40.53 116 SER A N 1
ATOM 893 C CA . SER A 1 116 ? -14.742 25.893 -4.618 1.00 40.53 116 SER A CA 1
ATOM 894 C C . SER A 1 116 ? -14.623 25.138 -5.944 1.00 40.53 116 SER A C 1
ATOM 896 O O . SER A 1 116 ? -14.501 25.738 -7.010 1.00 40.53 116 SER A O 1
ATOM 898 N N . PHE A 1 117 ? -14.646 23.806 -5.903 1.00 44.31 117 PHE A N 1
ATOM 899 C CA . PHE A 1 117 ? -14.813 22.979 -7.085 1.00 44.31 117 PHE A CA 1
ATOM 900 C C . PHE A 1 117 ? -16.270 23.146 -7.508 1.00 44.31 117 PHE A C 1
ATOM 902 O O . PHE A 1 117 ? -17.158 22.391 -7.107 1.00 44.31 117 PHE A O 1
ATOM 909 N N . HIS A 1 118 ? -16.539 24.230 -8.241 1.00 37.47 118 HIS A N 1
ATOM 910 C CA . HIS A 1 118 ? -17.819 24.461 -8.881 1.00 37.47 118 HIS A CA 1
ATOM 911 C C . HIS A 1 118 ? -18.145 23.215 -9.704 1.00 37.47 118 HIS A C 1
ATOM 913 O O . HIS A 1 118 ? -17.577 22.992 -10.771 1.00 37.47 118 HIS A O 1
ATOM 919 N N . ARG A 1 119 ? -19.083 22.405 -9.200 1.00 40.44 119 ARG A N 1
ATOM 920 C CA . ARG A 1 119 ? -19.801 21.384 -9.963 1.00 40.44 119 ARG A CA 1
ATOM 921 C C . ARG A 1 119 ? -20.556 22.080 -11.100 1.00 40.44 119 ARG A C 1
ATOM 923 O O . ARG A 1 119 ? -21.757 22.296 -11.019 1.00 40.44 119 ARG A O 1
ATOM 930 N N . ARG A 1 120 ? -19.860 22.451 -12.172 1.00 34.16 120 ARG A N 1
ATOM 931 C CA . ARG A 1 120 ? -20.467 22.610 -13.493 1.00 34.16 120 ARG A CA 1
ATOM 932 C C . ARG A 1 120 ? -20.259 21.295 -14.221 1.00 34.16 120 ARG A C 1
ATOM 934 O O . ARG A 1 120 ? -19.307 21.122 -14.972 1.00 34.16 120 ARG A O 1
ATOM 941 N N . LEU A 1 121 ? -21.163 20.358 -13.952 1.00 34.66 121 LEU A N 1
ATOM 942 C CA . LEU A 1 121 ? -21.396 19.232 -14.844 1.00 34.66 121 LEU A CA 1
ATOM 943 C C . LEU A 1 121 ? -21.924 19.815 -16.162 1.00 34.66 121 LEU A C 1
ATOM 945 O O . LEU A 1 121 ? -23.100 20.144 -16.280 1.00 34.66 121 LEU A O 1
ATOM 949 N N . SER A 1 122 ? -21.023 20.020 -17.121 1.00 28.42 122 SER A N 1
ATOM 950 C CA . SER A 1 122 ? -21.378 20.162 -18.530 1.00 28.42 122 SER A CA 1
ATOM 951 C C . SER A 1 122 ? -21.515 18.750 -19.112 1.00 28.42 122 SER A C 1
ATOM 953 O O . SER A 1 122 ? -20.573 17.967 -18.973 1.00 28.42 122 SER A O 1
ATOM 955 N N . PRO A 1 123 ? -22.643 18.388 -19.748 1.00 34.53 123 PRO A N 1
ATOM 956 C CA . PRO A 1 123 ? -22.907 17.017 -20.194 1.00 34.53 123 PRO A CA 1
ATOM 957 C C . PRO A 1 123 ? -22.082 16.540 -21.410 1.00 34.53 123 PRO A C 1
ATOM 959 O O . PRO A 1 123 ? -22.378 15.481 -21.950 1.00 34.53 123 PRO A O 1
ATOM 962 N N . TYR A 1 124 ? -21.042 17.265 -21.845 1.00 33.38 124 TYR A N 1
ATOM 963 C CA . TYR A 1 124 ? -20.376 17.010 -23.135 1.00 33.38 124 TYR A CA 1
ATOM 964 C C . TYR A 1 124 ? -18.842 16.932 -23.112 1.00 33.38 124 TYR A C 1
ATOM 966 O O . TYR A 1 124 ? -18.207 17.207 -24.125 1.00 33.38 124 TYR A O 1
ATOM 974 N N . LEU A 1 125 ? -18.212 16.521 -22.006 1.00 29.30 125 LEU A N 1
ATOM 975 C CA . LEU A 1 125 ? -16.767 16.246 -22.016 1.00 29.30 125 LEU A CA 1
ATOM 976 C C . LEU A 1 125 ? -16.442 14.841 -21.498 1.00 29.30 125 LEU A C 1
ATOM 978 O O . LEU A 1 125 ? -15.852 14.656 -20.439 1.00 29.30 125 LEU A O 1
ATOM 982 N N . PHE A 1 126 ? -16.834 13.840 -22.288 1.00 28.64 126 PHE A N 1
ATOM 983 C CA . PHE A 1 126 ? -16.264 12.495 -22.242 1.00 28.64 126 PHE A CA 1
ATOM 984 C C . PHE A 1 126 ? -14.976 12.481 -23.076 1.00 28.64 126 PHE A C 1
ATOM 986 O O . PHE A 1 126 ? -15.012 12.259 -24.283 1.00 28.64 126 PHE A O 1
ATOM 993 N N . ILE A 1 127 ? -13.828 12.712 -22.436 1.00 27.45 127 ILE A N 1
ATOM 994 C CA . ILE A 1 127 ? -12.524 12.285 -22.961 1.00 27.45 127 ILE A CA 1
ATOM 995 C C . ILE A 1 127 ? -11.844 11.459 -21.867 1.00 27.45 127 ILE A C 1
ATOM 997 O O . ILE A 1 127 ? -11.424 11.975 -20.837 1.00 27.45 127 ILE A O 1
ATOM 1001 N N . PHE A 1 128 ? -11.844 10.149 -22.113 1.00 26.02 128 PHE A N 1
ATOM 1002 C CA . PHE A 1 128 ? -11.002 9.084 -21.568 1.00 26.02 128 PHE A CA 1
ATOM 1003 C C . PHE A 1 128 ? -9.948 9.488 -20.516 1.00 26.02 128 PHE A C 1
ATOM 1005 O O . PHE A 1 128 ? -8.838 9.886 -20.857 1.00 26.02 128 PHE A O 1
ATOM 1012 N N . CYS A 1 129 ? -10.269 9.267 -19.237 1.00 22.89 129 CYS A N 1
ATOM 1013 C CA . CYS A 1 129 ? -9.314 8.898 -18.184 1.00 22.89 129 CYS A CA 1
ATOM 1014 C C . CYS A 1 129 ? -10.103 8.337 -16.983 1.00 22.89 129 CYS A C 1
ATOM 1016 O O . CYS A 1 129 ? -10.400 9.034 -16.017 1.00 22.89 129 CYS A O 1
ATOM 1018 N N . SER A 1 130 ? -10.543 7.085 -17.085 1.00 24.52 130 SER A N 1
ATOM 1019 C CA . SER A 1 130 ? -11.061 6.297 -15.955 1.00 24.52 130 SER A CA 1
ATOM 1020 C C . SER A 1 130 ? -9.850 5.542 -15.384 1.00 24.52 130 SER A C 1
ATOM 1022 O O . SER A 1 130 ? -9.106 4.953 -16.156 1.00 24.52 130 SER A O 1
ATOM 1024 N N . ILE A 1 131 ? -9.518 5.536 -14.093 1.00 29.22 131 ILE A N 1
ATOM 1025 C CA . ILE A 1 131 ? -10.340 5.210 -12.927 1.00 29.22 131 ILE A CA 1
ATOM 1026 C C . ILE A 1 131 ? -9.749 5.938 -11.702 1.00 29.22 131 ILE A C 1
ATOM 1028 O O . ILE A 1 131 ? -8.651 5.624 -11.257 1.00 29.22 131 ILE A O 1
ATOM 1032 N N . VAL A 1 132 ? -10.502 6.871 -11.119 1.00 27.72 132 VAL A N 1
ATOM 1033 C CA . VAL A 1 132 ? -10.379 7.258 -9.704 1.00 27.72 132 VAL A CA 1
ATOM 1034 C C . VAL A 1 132 ? -11.789 7.160 -9.133 1.00 27.72 132 VAL A C 1
ATOM 1036 O O . VAL A 1 132 ? -12.613 8.049 -9.331 1.00 27.72 132 VAL A O 1
ATOM 1039 N N . PHE A 1 133 ? -12.102 6.038 -8.486 1.00 26.78 133 PHE A N 1
ATOM 1040 C CA . PHE A 1 133 ? -13.328 5.903 -7.703 1.00 26.78 133 PHE A CA 1
ATOM 1041 C C . PHE A 1 133 ? -13.088 6.561 -6.337 1.00 26.78 133 PHE A C 1
ATOM 1043 O O . PHE A 1 133 ? -12.487 5.969 -5.444 1.00 26.78 133 PHE A O 1
ATOM 1050 N N . LEU A 1 134 ? -13.539 7.808 -6.181 1.00 29.11 134 LEU A N 1
ATOM 1051 C CA . LEU A 1 134 ? -13.733 8.431 -4.871 1.00 29.11 134 LEU A CA 1
ATOM 1052 C C . LEU A 1 134 ? -14.928 7.742 -4.199 1.00 29.11 134 LEU A C 1
ATOM 1054 O O . LEU A 1 134 ? -16.076 8.017 -4.543 1.00 29.11 134 LEU A O 1
ATOM 1058 N N . TYR A 1 135 ? -14.661 6.817 -3.276 1.00 32.16 135 TYR A N 1
ATOM 1059 C CA . TYR A 1 135 ? -15.693 6.156 -2.476 1.00 32.16 135 TYR A CA 1
ATOM 1060 C C . TYR A 1 135 ? -15.760 6.800 -1.088 1.00 32.16 135 TYR A C 1
ATOM 1062 O O . TYR A 1 135 ? -15.007 6.449 -0.187 1.00 32.16 135 TYR A O 1
ATOM 1070 N N . GLN A 1 136 ? -16.670 7.758 -0.911 1.00 28.91 136 GLN A N 1
ATOM 1071 C CA . GLN A 1 136 ? -16.957 8.349 0.394 1.00 28.91 136 GLN A CA 1
ATOM 1072 C C . GLN A 1 136 ? -17.712 7.317 1.251 1.00 28.91 136 GLN A C 1
ATOM 1074 O O . GLN A 1 136 ? -18.870 7.008 0.966 1.00 28.91 136 GLN A O 1
ATOM 1079 N N . PHE A 1 137 ? -17.083 6.766 2.293 1.00 36.22 137 PHE A N 1
ATOM 1080 C CA . PHE A 1 137 ? -17.816 5.975 3.286 1.00 36.22 137 PHE A CA 1
ATOM 1081 C C . PHE A 1 137 ? -18.771 6.888 4.073 1.00 36.22 137 PHE A C 1
ATOM 1083 O O . PHE A 1 137 ? -18.375 7.996 4.451 1.00 36.22 137 PHE A O 1
ATOM 1090 N N . PRO A 1 138 ? -20.008 6.442 4.356 1.00 38.50 138 PRO A N 1
ATOM 1091 C CA . PRO A 1 138 ? -20.890 7.160 5.260 1.00 38.50 138 PRO A CA 1
ATOM 1092 C C . PRO A 1 138 ? -20.310 7.102 6.679 1.00 38.50 138 PRO A C 1
ATOM 1094 O O . PRO A 1 138 ? -20.040 6.023 7.206 1.00 38.50 138 PRO A O 1
ATOM 1097 N N . SER A 1 139 ? -20.113 8.269 7.291 1.00 38.44 139 SER A N 1
ATOM 1098 C CA . SER A 1 139 ? -19.880 8.397 8.729 1.00 38.44 139 SER A CA 1
ATOM 1099 C C . SER A 1 139 ? -21.096 7.841 9.471 1.00 38.44 139 SER A C 1
ATOM 1101 O O . SER A 1 139 ? -22.208 8.339 9.287 1.00 38.44 139 SER A O 1
ATOM 1103 N N . SER A 1 140 ? -20.895 6.782 10.254 1.00 47.25 140 SER A N 1
ATOM 1104 C CA . SER A 1 140 ? -21.923 6.194 11.118 1.00 47.25 140 SER A CA 1
ATOM 1105 C C . SER A 1 140 ? -22.308 7.144 12.270 1.00 47.25 140 SER A C 1
ATOM 1107 O O . SER A 1 140 ? -21.471 7.969 12.645 1.00 47.25 140 SER A O 1
ATOM 1109 N N . PRO A 1 141 ? -23.550 7.041 12.790 1.00 51.84 141 PRO A N 1
ATOM 1110 C CA . PRO A 1 141 ? -24.120 7.950 13.792 1.00 51.84 141 PRO A CA 1
ATOM 1111 C C . PRO 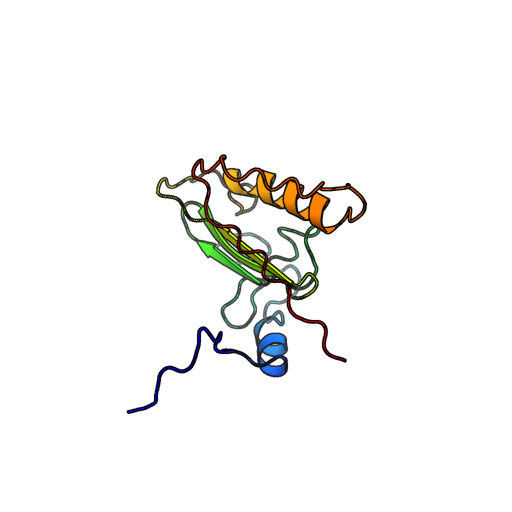A 1 141 ? -23.451 7.879 15.167 1.00 51.84 141 PRO A C 1
ATOM 1113 O O . PRO A 1 141 ? -22.879 6.814 15.501 1.00 51.84 141 PRO A O 1
#

Secondary structure (DSSP, 8-state):
------SPPP--S-HHHHHHHTS--SPTTPBPTTT-SB-EE-SS-EE-TTT-TTT-SS-EEEEETTTEEEEEEGGGTEEEEE--SS----EETTEEHHHHHHHHHHHHHHH-TTS-------TT---S--------PPPP-